Protein AF-A0A7Y5R9Q4-F1 (afdb_monomer_lite)

Radius of gyration: 16.87 Å; chains: 1; bounding box: 36×42×53 Å

Foldseek 3Di:
DKDFPDWDWDQDPPDFIKIKTKIADDPVQAQFKKKKWKWKWFDAPPDDTGDIDTQDID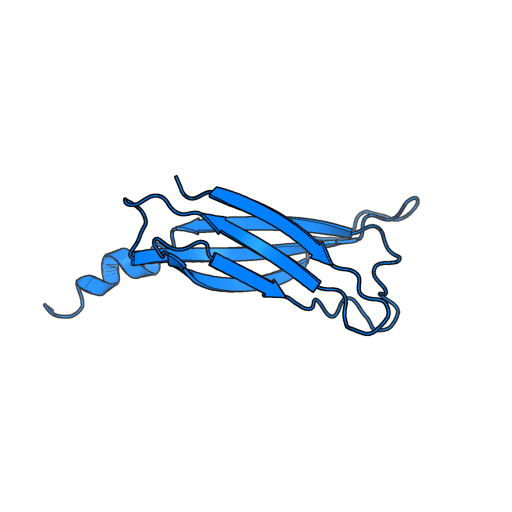IDGDDNDIDMDMDRRCPDPVPSVPTDMDMDIDIGGPPVPVCVVVVPPD

Secondary structure (DSSP, 8-state):
--EEEEEEEE--TTS--EEEEEEE--GGGTT-EEEEEEEEEE--TTSPPPPPEEEEEEEEE--SSPEEEEE-----TT-TTTS-EEEEEEEEE-GGGTSGGGTT--

pLDDT: mean 74.81, std 15.54, range [34.88, 91.19]

Structure (mmCIF, N/CA/C/O backbone):
data_AF-A0A7Y5R9Q4-F1
#
_entry.id   AF-A0A7Y5R9Q4-F1
#
loop_
_atom_site.group_PDB
_atom_site.id
_atom_site.type_symbol
_atom_site.label_atom_id
_atom_site.label_alt_id
_atom_site.label_comp_id
_atom_site.label_asym_id
_atom_site.label_entity_id
_atom_site.label_seq_id
_atom_site.pdbx_PDB_ins_code
_atom_site.Cartn_x
_atom_site.Cartn_y
_atom_site.Cartn_z
_atom_site.occupancy
_atom_site.B_iso_or_equiv
_atom_site.auth_seq_id
_atom_site.auth_comp_id
_atom_site.auth_asym_id
_atom_site.auth_atom_id
_atom_site.pdbx_PDB_model_num
ATOM 1 N N . MET A 1 1 ? -16.056 1.548 5.673 1.00 60.94 1 MET A N 1
ATOM 2 C CA . MET A 1 1 ? -15.179 0.815 4.762 1.00 60.94 1 MET A CA 1
ATOM 3 C C . MET A 1 1 ? -13.892 1.599 4.604 1.00 60.94 1 MET A C 1
ATOM 5 O O . MET A 1 1 ? -13.931 2.742 4.159 1.00 60.94 1 MET A O 1
ATOM 9 N N . ALA A 1 2 ? -12.773 0.984 4.980 1.00 67.69 2 ALA A N 1
ATOM 10 C CA . ALA A 1 2 ? -11.466 1.611 5.016 1.00 67.69 2 ALA A CA 1
ATOM 11 C C . ALA A 1 2 ? -11.124 2.099 3.618 1.00 67.69 2 ALA A C 1
ATOM 13 O O . ALA A 1 2 ? -11.183 1.337 2.648 1.00 67.69 2 ALA A O 1
ATOM 14 N N . ALA A 1 3 ? -10.787 3.378 3.516 1.00 72.62 3 ALA A N 1
ATOM 15 C CA . ALA A 1 3 ? -10.535 4.010 2.239 1.00 72.62 3 ALA A CA 1
ATOM 16 C C . ALA A 1 3 ? -9.119 4.575 2.211 1.00 72.62 3 ALA A C 1
ATOM 1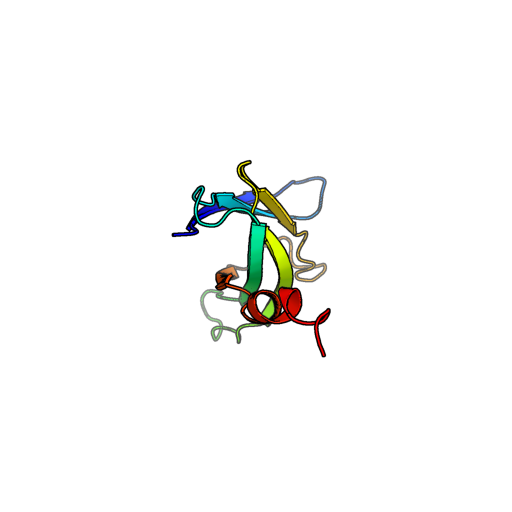8 O O . ALA A 1 3 ? -8.674 5.294 3.115 1.00 72.62 3 ALA A O 1
ATOM 19 N N . ILE A 1 4 ? -8.417 4.288 1.116 1.00 78.00 4 ILE A N 1
ATOM 20 C CA . ILE A 1 4 ? -7.248 5.072 0.735 1.00 78.00 4 ILE A CA 1
ATOM 21 C C . ILE A 1 4 ? -7.79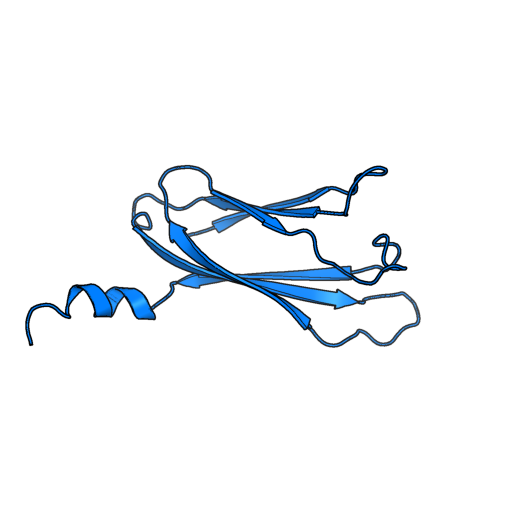3 6.439 0.332 1.00 78.00 4 ILE A C 1
ATOM 23 O O . ILE A 1 4 ? -8.510 6.569 -0.657 1.00 78.00 4 ILE A O 1
ATOM 27 N N . SER A 1 5 ? -7.506 7.443 1.153 1.00 76.06 5 SER A N 1
ATOM 28 C CA . SER A 1 5 ? -8.075 8.783 0.996 1.00 76.06 5 SER A CA 1
ATOM 29 C C . SER A 1 5 ? -7.219 9.660 0.092 1.00 76.06 5 SER A C 1
ATOM 31 O O . SER A 1 5 ? -7.739 10.578 -0.538 1.00 76.06 5 SER A O 1
ATOM 33 N N . ASN A 1 6 ? -5.912 9.387 0.012 1.00 80.25 6 ASN A N 1
ATOM 34 C CA . ASN A 1 6 ? -5.008 10.140 -0.843 1.00 80.25 6 ASN A CA 1
ATOM 35 C C . ASN A 1 6 ? -3.730 9.363 -1.167 1.00 80.25 6 ASN A C 1
ATOM 37 O O . ASN A 1 6 ? -3.206 8.632 -0.326 1.00 80.25 6 ASN A O 1
ATOM 41 N N . ILE A 1 7 ? -3.183 9.588 -2.359 1.00 79.00 7 ILE A N 1
ATOM 42 C CA . ILE A 1 7 ? -1.855 9.115 -2.757 1.00 79.00 7 ILE A CA 1
ATOM 43 C C . ILE A 1 7 ? -1.112 10.321 -3.329 1.00 79.00 7 ILE A C 1
ATOM 45 O O . ILE A 1 7 ? -1.492 10.856 -4.369 1.00 79.00 7 ILE A O 1
ATOM 49 N N . GLN A 1 8 ? -0.069 10.769 -2.635 1.00 78.56 8 GLN A N 1
ATOM 50 C CA . GLN A 1 8 ? 0.728 11.924 -3.030 1.00 78.56 8 GLN A CA 1
ATOM 51 C C . GLN A 1 8 ? 2.133 11.496 -3.430 1.00 78.56 8 GLN A C 1
ATOM 53 O O . GLN A 1 8 ? 2.799 10.738 -2.726 1.00 78.56 8 GLN A O 1
ATOM 58 N N . PHE A 1 9 ? 2.609 12.075 -4.525 1.00 71.44 9 PHE A N 1
ATOM 59 C CA . PHE A 1 9 ? 3.989 11.954 -4.965 1.00 71.44 9 PHE A CA 1
ATOM 60 C C . PHE A 1 9 ? 4.697 13.270 -4.688 1.00 71.44 9 PHE A C 1
ATOM 62 O O . PHE A 1 9 ? 4.303 14.317 -5.205 1.00 71.44 9 PHE A O 1
ATOM 69 N N . LYS A 1 10 ? 5.737 13.226 -3.859 1.00 66.56 10 LYS A N 1
ATOM 70 C CA . LYS A 1 10 ? 6.592 14.382 -3.607 1.00 66.56 10 LYS A CA 1
ATOM 71 C C . LYS A 1 10 ? 7.939 14.129 -4.256 1.00 66.56 10 LYS A C 1
ATOM 73 O O . LYS A 1 10 ? 8.770 13.418 -3.698 1.00 66.56 10 LYS A O 1
ATOM 78 N N . SER A 1 11 ? 8.135 14.732 -5.425 1.00 60.19 11 SER A N 1
ATOM 79 C CA . SER A 1 11 ? 9.470 14.862 -5.996 1.00 60.19 11 SER A CA 1
ATOM 80 C C . SER A 1 11 ? 10.155 16.064 -5.364 1.00 60.19 11 SER A C 1
ATOM 82 O O . SER A 1 11 ? 9.657 17.189 -5.447 1.00 60.19 11 SER A O 1
ATOM 84 N N . ASN A 1 12 ? 11.265 15.827 -4.674 1.00 57.03 12 ASN A N 1
ATOM 85 C CA . ASN A 1 12 ? 12.050 16.881 -4.052 1.00 57.03 12 ASN A CA 1
ATOM 86 C C . ASN A 1 12 ? 13.402 16.960 -4.755 1.00 57.03 12 ASN A C 1
ATOM 88 O O . ASN A 1 12 ? 14.128 15.979 -4.826 1.00 57.03 12 ASN A O 1
ATOM 92 N N . ARG A 1 13 ? 13.779 18.148 -5.237 1.00 53.53 13 ARG A N 1
ATOM 93 C CA . ARG A 1 13 ? 15.058 18.347 -5.941 1.00 53.53 13 ARG A CA 1
ATOM 94 C C . ARG A 1 13 ? 16.285 18.071 -5.057 1.00 53.53 13 ARG A C 1
ATOM 96 O O . ARG A 1 13 ? 17.356 17.830 -5.603 1.00 53.53 13 ARG A O 1
ATOM 103 N N . ASN A 1 14 ? 16.117 18.082 -3.729 1.00 55.88 14 ASN A N 1
ATOM 104 C CA . ASN A 1 14 ? 17.192 17.926 -2.743 1.00 55.88 14 ASN A CA 1
ATOM 105 C C . ASN A 1 14 ? 17.056 16.672 -1.850 1.00 55.88 14 ASN A C 1
ATOM 107 O O . ASN A 1 14 ? 17.843 16.512 -0.920 1.00 55.88 14 ASN A O 1
ATOM 111 N N . SER A 1 15 ? 16.071 15.795 -2.082 1.00 59.00 15 SER A N 1
ATOM 112 C CA . SER A 1 15 ? 15.931 14.523 -1.351 1.00 59.00 15 SER A CA 1
ATOM 113 C C . SER A 1 15 ? 15.451 13.407 -2.275 1.00 59.00 15 SER A C 1
ATOM 115 O O . SER A 1 15 ? 15.123 13.654 -3.429 1.00 59.00 15 SER A O 1
ATOM 117 N N . PHE A 1 16 ? 15.391 12.174 -1.773 1.00 60.91 16 PHE A N 1
ATOM 118 C CA . PHE A 1 16 ? 14.757 11.077 -2.501 1.00 60.91 16 PHE A CA 1
ATOM 119 C C . PHE A 1 16 ? 13.286 11.407 -2.793 1.00 60.91 16 PHE A C 1
ATOM 121 O O . PHE A 1 16 ? 12.611 12.026 -1.961 1.00 60.91 16 PHE A O 1
ATOM 128 N N . ASP A 1 17 ? 12.811 11.006 -3.973 1.00 68.94 17 ASP A N 1
ATOM 129 C CA . ASP A 1 17 ? 11.393 11.040 -4.321 1.00 68.94 17 ASP A CA 1
ATOM 130 C C . ASP A 1 17 ? 10.609 10.167 -3.323 1.00 68.94 17 ASP A C 1
ATOM 132 O O . ASP A 1 17 ? 11.033 9.057 -2.991 1.00 68.94 17 ASP A O 1
ATOM 136 N N . ALA A 1 18 ? 9.477 10.672 -2.827 1.00 74.06 18 ALA A N 1
ATOM 137 C CA . ALA A 1 18 ? 8.679 9.999 -1.805 1.00 74.06 18 ALA A CA 1
ATOM 138 C C . ALA A 1 18 ? 7.242 9.737 -2.276 1.00 74.06 18 ALA A C 1
ATOM 140 O O . ALA A 1 18 ? 6.571 10.621 -2.819 1.00 74.06 18 ALA A O 1
ATOM 141 N N . LEU A 1 19 ? 6.766 8.520 -2.014 1.00 83.38 19 LEU A N 1
ATOM 142 C CA . LEU A 1 19 ? 5.373 8.112 -2.137 1.00 83.38 19 LEU A CA 1
ATOM 143 C C . LEU A 1 19 ? 4.715 8.186 -0.760 1.00 83.38 19 LEU A C 1
ATOM 145 O O . LEU A 1 19 ? 5.086 7.438 0.142 1.00 83.38 19 LEU A O 1
ATOM 149 N N . ARG A 1 20 ? 3.723 9.066 -0.623 1.00 86.88 20 ARG A N 1
ATOM 150 C CA . ARG A 1 20 ? 2.888 9.190 0.570 1.00 86.88 20 ARG A CA 1
ATOM 151 C C . ARG A 1 20 ? 1.516 8.593 0.313 1.00 86.88 20 ARG A C 1
ATOM 153 O O . ARG A 1 20 ? 0.827 9.002 -0.619 1.00 86.88 20 ARG A O 1
ATOM 160 N N . ILE A 1 21 ? 1.096 7.681 1.176 1.00 88.50 21 ILE A N 1
ATOM 161 C CA . ILE A 1 21 ? -0.234 7.073 1.147 1.00 88.50 21 ILE A CA 1
ATOM 162 C C . ILE A 1 21 ? -0.967 7.496 2.409 1.00 88.50 21 ILE A C 1
ATOM 164 O O . ILE A 1 21 ? -0.507 7.230 3.518 1.00 88.50 21 ILE A O 1
ATOM 168 N N . GLU A 1 22 ? -2.101 8.167 2.237 1.00 89.94 22 GLU A N 1
ATOM 169 C CA . GLU A 1 22 ? -2.952 8.612 3.332 1.00 89.94 22 GLU A CA 1
ATOM 170 C C . GLU A 1 22 ? -4.207 7.742 3.407 1.00 89.94 22 GLU A C 1
ATOM 172 O O . GLU A 1 22 ? -4.905 7.513 2.414 1.00 89.94 22 GLU A O 1
ATOM 177 N N . MET A 1 23 ? -4.519 7.272 4.609 1.00 89.44 23 MET A N 1
ATOM 178 C CA . MET A 1 23 ? -5.625 6.356 4.868 1.00 89.44 23 MET A CA 1
ATOM 179 C C . MET A 1 23 ? -6.533 6.933 5.946 1.00 89.44 23 MET A C 1
ATOM 181 O O . MET A 1 23 ? -6.067 7.559 6.905 1.00 89.44 23 MET A O 1
ATOM 185 N N . HIS A 1 24 ? -7.830 6.717 5.760 1.00 88.75 24 HIS A N 1
ATOM 186 C CA . HIS A 1 24 ? -8.858 7.063 6.726 1.00 88.75 24 HIS A CA 1
ATOM 187 C C . HIS A 1 24 ? -9.711 5.826 6.996 1.00 88.75 24 HIS A C 1
ATOM 189 O O . HIS A 1 24 ? -10.155 5.150 6.064 1.00 88.75 24 HIS A O 1
ATOM 195 N N . PHE A 1 25 ? -9.907 5.540 8.277 1.00 87.56 25 PHE A N 1
ATOM 196 C CA . PHE A 1 25 ? -10.652 4.386 8.757 1.00 87.56 25 PHE A CA 1
ATOM 197 C C . PHE A 1 25 ? -11.941 4.868 9.404 1.00 87.56 25 PHE A C 1
ATOM 199 O O . PHE A 1 25 ? -11.957 5.900 10.075 1.00 87.56 25 PHE A O 1
ATOM 206 N N . GLU A 1 26 ? -13.022 4.127 9.200 1.00 88.06 26 GLU A N 1
ATOM 207 C CA . GLU A 1 26 ? -14.245 4.371 9.954 1.00 88.06 26 GLU A CA 1
ATOM 208 C C . GLU A 1 26 ? -14.100 3.876 11.395 1.00 88.06 26 GLU A C 1
ATOM 210 O O . GLU A 1 26 ? -13.271 3.019 11.701 1.00 88.06 26 GLU A O 1
ATOM 215 N N . GLU A 1 27 ? -14.947 4.381 12.292 1.00 86.06 27 GLU A N 1
ATOM 216 C CA . GLU A 1 27 ? -14.927 4.010 13.711 1.00 86.06 27 GLU A CA 1
ATOM 217 C C . GLU A 1 27 ? -15.049 2.491 13.921 1.00 86.06 27 GLU A C 1
ATOM 219 O O . GLU A 1 27 ? -14.304 1.910 14.705 1.00 86.06 27 GLU A O 1
ATOM 224 N N . ALA A 1 28 ? -15.895 1.821 13.128 1.00 86.19 28 ALA A N 1
ATOM 225 C CA . ALA A 1 28 ? -16.072 0.365 13.150 1.00 86.19 28 ALA A CA 1
ATOM 226 C C . ALA A 1 28 ? -14.833 -0.433 12.687 1.00 86.19 28 ALA A C 1
ATOM 228 O O . ALA A 1 28 ? -14.846 -1.668 12.682 1.00 86.19 28 ALA A O 1
ATOM 229 N N . GLU A 1 29 ? -13.786 0.244 12.224 1.00 84.12 29 GLU A N 1
ATOM 230 C CA . GLU A 1 29 ? -12.555 -0.347 11.704 1.00 84.12 29 GLU A CA 1
ATOM 231 C C . GLU A 1 29 ? -11.340 -0.047 12.572 1.00 84.12 29 GLU A C 1
ATOM 233 O O . G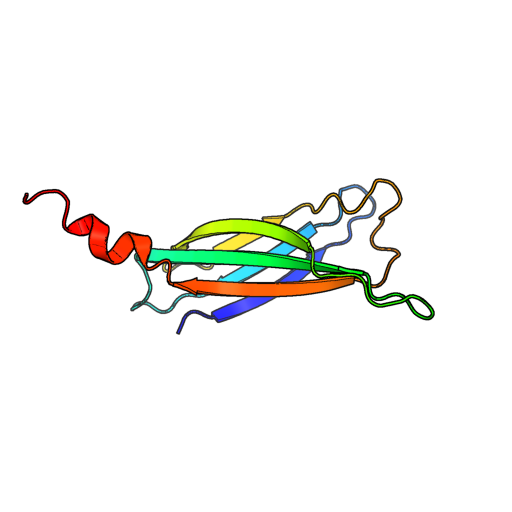LU A 1 29 ? -10.303 -0.677 12.383 1.00 84.12 29 GLU A O 1
ATOM 238 N N . VAL A 1 30 ? -11.467 0.861 13.541 1.00 85.25 30 VAL A N 1
ATOM 239 C CA . VAL A 1 30 ? -10.420 1.168 14.517 1.00 85.25 30 VAL A CA 1
ATOM 240 C C . VAL A 1 30 ? -10.023 -0.111 15.264 1.00 85.25 30 VAL A C 1
ATOM 242 O O . VAL A 1 30 ? -10.854 -0.984 15.498 1.00 85.25 30 VAL A O 1
ATOM 245 N N . GLN A 1 31 ? -8.734 -0.249 15.590 1.00 84.31 31 GLN A N 1
ATOM 246 C CA . GLN A 1 31 ? -8.111 -1.452 16.173 1.00 84.31 31 GLN A CA 1
ATOM 247 C C . GLN A 1 31 ? -8.058 -2.689 15.265 1.00 84.31 31 GLN A C 1
ATOM 249 O O . GLN A 1 31 ? -7.306 -3.615 15.571 1.00 84.31 31 GLN A O 1
ATOM 254 N N . LYS A 1 32 ? -8.746 -2.712 14.115 1.00 86.56 32 LYS A N 1
ATOM 255 C CA . LYS A 1 32 ? -8.525 -3.775 13.128 1.00 86.56 32 LYS A CA 1
ATOM 256 C C . LYS A 1 32 ? -7.141 -3.634 12.511 1.00 86.56 32 LYS A C 1
ATOM 258 O O . LYS A 1 32 ? -6.614 -2.533 12.331 1.00 86.56 32 LYS A O 1
ATOM 263 N N . ARG A 1 33 ? -6.559 -4.772 12.150 1.00 87.94 33 ARG A N 1
ATOM 264 C CA . ARG A 1 33 ? -5.310 -4.818 11.399 1.00 87.94 33 ARG A CA 1
ATOM 265 C C . ARG A 1 33 ? -5.600 -4.856 9.909 1.00 87.94 33 ARG A C 1
ATOM 267 O O . ARG A 1 33 ? -6.530 -5.521 9.454 1.00 87.94 33 ARG A O 1
ATOM 274 N N . PHE A 1 34 ? -4.786 -4.136 9.156 1.00 88.44 34 PHE A N 1
ATOM 275 C CA . PHE A 1 34 ? -4.826 -4.100 7.707 1.00 88.44 34 PHE A CA 1
ATOM 276 C C . PHE A 1 34 ? -3.435 -4.357 7.149 1.00 88.44 34 PHE A C 1
ATOM 278 O O . PHE A 1 34 ? -2.433 -3.921 7.711 1.00 88.44 34 PHE A O 1
ATOM 285 N N . LEU A 1 35 ? -3.382 -5.033 6.012 1.00 89.94 35 LEU A N 1
ATOM 286 C CA . LEU A 1 35 ? -2.189 -5.181 5.205 1.00 89.94 35 LEU A CA 1
ATOM 287 C C . LEU A 1 35 ? -2.246 -4.161 4.067 1.00 89.94 35 LEU A C 1
ATOM 289 O O . LEU A 1 35 ? -3.121 -4.214 3.200 1.00 89.94 35 LEU A O 1
ATOM 293 N N . LEU A 1 36 ? -1.301 -3.227 4.081 1.00 90.50 36 LEU A N 1
ATOM 294 C CA . LEU A 1 36 ? -1.061 -2.288 2.997 1.00 90.50 36 LEU A CA 1
ATOM 295 C C . LEU A 1 36 ? 0.019 -2.871 2.084 1.00 90.50 36 LEU A C 1
ATOM 297 O O . LEU A 1 36 ? 1.180 -2.974 2.482 1.00 90.50 36 LEU A O 1
ATOM 301 N N . LYS A 1 37 ? -0.358 -3.229 0.855 1.00 91.19 37 LYS A N 1
ATOM 302 C CA . LYS A 1 37 ? 0.568 -3.664 -0.196 1.00 91.19 37 LYS A CA 1
ATOM 303 C C . LYS A 1 37 ? 0.684 -2.590 -1.258 1.00 91.19 37 LYS A C 1
ATOM 305 O O . LYS A 1 37 ? -0.316 -2.197 -1.855 1.00 91.19 37 LYS A O 1
ATOM 310 N N . THR A 1 38 ? 1.909 -2.166 -1.534 1.00 89.75 38 THR A N 1
ATOM 311 C CA . THR A 1 38 ? 2.195 -1.230 -2.619 1.00 89.75 38 THR A CA 1
ATOM 312 C C . THR A 1 38 ? 3.134 -1.880 -3.613 1.00 89.75 38 THR A C 1
ATOM 314 O O . THR A 1 38 ? 4.175 -2.413 -3.237 1.00 89.75 38 THR A O 1
ATOM 317 N N . GLY A 1 39 ? 2.776 -1.820 -4.890 1.00 89.44 39 GLY A N 1
ATOM 318 C CA . GLY A 1 39 ? 3.605 -2.255 -6.004 1.00 89.44 39 GLY A CA 1
ATOM 319 C C . GLY A 1 39 ? 3.771 -1.158 -7.046 1.00 89.44 39 GLY A C 1
ATOM 320 O O . GLY A 1 39 ? 3.016 -0.184 -7.076 1.00 89.44 39 GLY A O 1
ATOM 321 N N . PHE A 1 40 ? 4.755 -1.326 -7.919 1.00 86.62 40 PHE A N 1
ATOM 322 C CA . PHE A 1 40 ? 5.009 -0.430 -9.037 1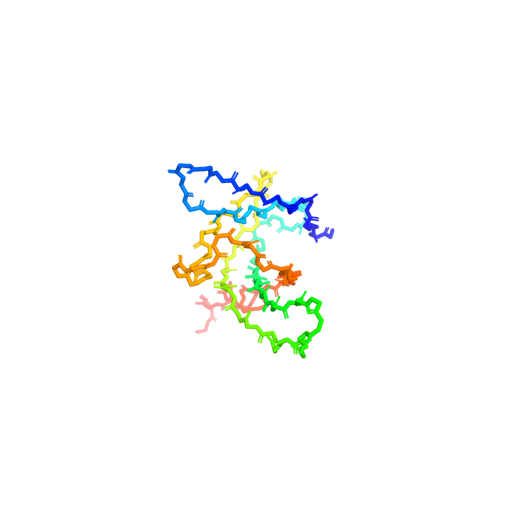.00 86.62 40 PHE A CA 1
ATOM 323 C C . PHE A 1 40 ? 5.336 -1.209 -10.312 1.00 86.62 40 PHE A C 1
ATOM 325 O O . PHE A 1 40 ? 5.748 -2.368 -10.270 1.00 86.62 40 PHE A O 1
ATOM 332 N N . ARG A 1 41 ? 5.173 -0.561 -11.463 1.00 86.75 41 ARG A N 1
ATOM 333 C CA . ARG A 1 41 ? 5.706 -1.031 -12.745 1.00 86.75 41 ARG A CA 1
ATOM 334 C C . ARG A 1 41 ? 6.110 0.143 -13.624 1.00 86.75 41 ARG A C 1
ATOM 336 O O . ARG A 1 41 ? 5.525 1.222 -13.537 1.00 86.75 41 ARG A O 1
ATOM 343 N N . ILE A 1 42 ? 7.079 -0.085 -14.501 1.00 83.44 42 ILE A N 1
ATOM 344 C CA . ILE A 1 42 ? 7.544 0.917 -15.465 1.00 83.44 42 ILE A CA 1
ATOM 345 C C . ILE A 1 42 ? 6.641 0.870 -16.705 1.00 83.44 42 ILE A C 1
ATOM 347 O O . ILE A 1 42 ? 6.433 -0.195 -17.291 1.00 83.44 42 ILE A O 1
ATOM 351 N N . VAL A 1 43 ? 6.119 2.027 -17.110 1.00 82.56 43 VAL A N 1
ATOM 352 C CA . VAL A 1 43 ? 5.229 2.222 -18.264 1.00 82.56 43 VAL A CA 1
ATOM 353 C C . VAL A 1 43 ? 5.758 3.333 -19.171 1.00 82.56 43 VAL A C 1
ATOM 355 O O . VAL A 1 43 ? 5.208 4.418 -19.225 1.00 82.56 43 VAL A O 1
ATOM 358 N N . GLY A 1 44 ? 6.859 3.089 -19.881 1.00 77.00 44 GLY A N 1
ATOM 359 C CA . GLY A 1 44 ? 7.431 4.081 -20.801 1.00 77.00 44 GLY A CA 1
ATOM 360 C C . GLY A 1 44 ? 6.849 4.001 -22.222 1.00 77.00 44 GLY A C 1
ATOM 361 O O . GLY A 1 44 ? 6.601 2.894 -22.705 1.00 77.00 44 GLY A O 1
ATOM 362 N N . PRO A 1 45 ? 6.698 5.131 -22.942 1.00 68.44 45 PRO A N 1
ATOM 363 C CA . PRO A 1 45 ? 6.328 5.109 -24.356 1.00 68.44 45 PRO A CA 1
ATOM 364 C C . PRO A 1 45 ? 7.372 4.336 -25.175 1.00 68.44 45 PRO A C 1
ATOM 366 O O . PRO A 1 45 ? 8.576 4.538 -25.018 1.00 68.44 45 PRO A O 1
ATOM 369 N N . GLY A 1 46 ? 6.910 3.422 -26.033 1.00 71.19 46 GLY A N 1
ATOM 370 C CA . GLY A 1 46 ? 7.778 2.600 -26.887 1.00 71.19 46 GLY A CA 1
ATOM 371 C C . GLY A 1 46 ? 8.510 1.454 -26.175 1.00 71.19 46 GLY A C 1
ATOM 372 O O . GLY A 1 46 ? 9.335 0.794 -26.800 1.00 71.19 46 GLY A O 1
ATOM 373 N N . LYS A 1 47 ? 8.220 1.189 -24.893 1.00 68.81 47 LYS A N 1
ATOM 374 C CA . LYS A 1 47 ? 8.737 0.026 -24.154 1.00 68.81 47 LYS A CA 1
ATOM 375 C C . LYS A 1 47 ? 7.604 -0.941 -23.815 1.00 68.81 47 LYS A C 1
ATOM 377 O O . LYS A 1 47 ? 6.469 -0.525 -23.593 1.00 68.81 47 LYS A O 1
ATOM 382 N N . GLN A 1 48 ? 7.915 -2.236 -23.745 1.00 76.81 48 GLN A N 1
ATOM 383 C CA . GLN A 1 48 ? 6.987 -3.220 -23.189 1.00 76.81 48 GLN A CA 1
ATOM 384 C C . GLN A 1 48 ? 6.701 -2.858 -21.724 1.00 76.81 48 GLN A C 1
ATOM 386 O O . GLN A 1 48 ? 7.626 -2.541 -20.974 1.00 76.81 48 GLN A O 1
ATOM 391 N N . ILE A 1 49 ? 5.424 -2.879 -21.332 1.00 81.94 49 ILE A N 1
ATOM 392 C CA . ILE A 1 49 ? 5.012 -2.631 -19.946 1.00 81.94 49 ILE A CA 1
ATOM 393 C C . ILE A 1 49 ? 5.711 -3.655 -19.050 1.00 81.94 49 ILE A C 1
ATOM 395 O O . ILE A 1 49 ? 5.571 -4.861 -19.261 1.00 81.94 49 ILE A O 1
ATOM 399 N N . GLY A 1 50 ? 6.467 -3.165 -18.067 1.00 81.00 50 GLY A N 1
ATOM 400 C CA . GLY A 1 50 ? 7.183 -4.024 -17.131 1.00 81.00 50 GLY A CA 1
ATOM 401 C C . GLY A 1 50 ? 6.228 -4.812 -16.223 1.00 81.00 50 GLY A C 1
ATOM 402 O O . GLY A 1 50 ? 5.082 -4.393 -16.014 1.00 81.00 50 GLY A O 1
ATOM 403 N N . PRO A 1 51 ? 6.681 -5.942 -15.651 1.00 87.31 51 PRO A N 1
ATOM 404 C CA . PRO A 1 51 ? 5.900 -6.666 -14.656 1.00 87.31 51 PRO A CA 1
ATOM 405 C C . PRO A 1 51 ? 5.686 -5.811 -13.400 1.00 87.31 51 PRO A C 1
ATOM 407 O O . PRO A 1 51 ? 6.470 -4.904 -13.102 1.00 87.31 51 PRO A O 1
ATOM 410 N N . TRP A 1 52 ? 4.627 -6.122 -12.651 1.00 87.50 52 TRP A N 1
ATOM 411 C CA . TRP A 1 52 ? 4.427 -5.563 -11.316 1.00 87.50 52 TRP A CA 1
ATOM 412 C C . TRP A 1 52 ? 5.528 -6.047 -10.373 1.00 87.50 52 TRP A C 1
ATOM 414 O O . TRP A 1 52 ? 5.805 -7.241 -10.293 1.00 87.50 52 TRP A O 1
ATOM 424 N N . GLN A 1 53 ? 6.130 -5.106 -9.656 1.00 85.75 53 GLN A N 1
ATOM 425 C CA . GLN A 1 53 ? 7.134 -5.344 -8.628 1.00 85.75 53 GLN A CA 1
ATOM 426 C C . GLN A 1 53 ? 6.607 -4.830 -7.293 1.00 85.75 53 GLN A C 1
ATOM 428 O O . GLN A 1 53 ? 6.025 -3.745 -7.229 1.00 85.75 53 GLN A O 1
ATOM 433 N N . THR A 1 54 ? 6.800 -5.602 -6.226 1.00 86.44 54 THR A N 1
ATOM 434 C CA . THR A 1 54 ? 6.458 -5.159 -4.872 1.00 86.44 54 THR A CA 1
ATOM 435 C C . THR A 1 54 ? 7.385 -4.025 -4.467 1.00 86.44 54 THR A C 1
ATOM 437 O O . THR A 1 54 ? 8.603 -4.136 -4.588 1.00 86.44 54 THR A O 1
ATOM 440 N N . LEU A 1 55 ? 6.799 -2.933 -3.984 1.00 84.62 55 LEU A N 1
ATOM 441 C CA . LEU A 1 55 ? 7.537 -1.819 -3.413 1.00 84.62 55 LEU A CA 1
ATOM 442 C C . LEU A 1 55 ? 7.727 -2.010 -1.911 1.00 84.62 55 LEU A C 1
ATOM 444 O O . LEU A 1 55 ? 8.849 -1.975 -1.419 1.00 84.62 55 LEU A O 1
ATOM 448 N N . PHE A 1 56 ? 6.626 -2.214 -1.193 1.00 86.31 56 PHE A N 1
ATOM 449 C CA . PHE A 1 56 ? 6.631 -2.542 0.226 1.00 86.31 56 PHE A CA 1
ATOM 450 C C . PHE A 1 56 ? 5.307 -3.193 0.625 1.00 86.31 56 PHE A C 1
ATOM 452 O O . PHE A 1 56 ? 4.275 -3.014 -0.030 1.00 86.31 56 PHE A O 1
ATOM 459 N N . GLU A 1 57 ? 5.347 -3.905 1.745 1.00 89.81 57 GLU A N 1
ATOM 460 C CA . GLU A 1 57 ? 4.178 -4.441 2.429 1.00 89.81 57 GLU A CA 1
ATOM 461 C C . GLU A 1 57 ? 4.302 -4.110 3.915 1.00 89.81 57 GLU A C 1
ATOM 463 O O . GLU A 1 57 ? 5.365 -4.296 4.508 1.00 89.81 57 GLU A O 1
ATOM 468 N N . VAL A 1 58 ? 3.238 -3.580 4.513 1.00 88.75 58 VAL A N 1
ATOM 469 C CA . VAL A 1 58 ? 3.239 -3.192 5.925 1.00 88.75 58 VAL A CA 1
ATOM 470 C C . VAL A 1 58 ? 1.899 -3.518 6.563 1.00 88.75 58 VAL A C 1
ATOM 472 O O . VAL A 1 58 ? 0.841 -3.266 5.986 1.00 88.75 58 VAL A O 1
ATOM 475 N N . ILE A 1 59 ? 1.955 -4.086 7.765 1.00 89.50 59 ILE A N 1
ATOM 476 C CA . ILE A 1 59 ? 0.777 -4.281 8.604 1.00 89.50 59 ILE A CA 1
ATOM 477 C C . ILE A 1 59 ? 0.568 -3.002 9.405 1.00 89.50 59 ILE A C 1
ATOM 479 O O . ILE A 1 59 ? 1.482 -2.520 10.074 1.00 89.50 59 ILE A O 1
ATOM 483 N N . ILE A 1 60 ? -0.639 -2.457 9.333 1.00 88.44 60 ILE A N 1
ATOM 484 C CA . ILE A 1 60 ? -1.051 -1.264 10.062 1.00 88.44 60 ILE A CA 1
ATOM 485 C C . ILE A 1 60 ? -2.223 -1.607 10.973 1.00 88.44 60 ILE A C 1
ATOM 487 O O . ILE A 1 60 ? -3.157 -2.301 10.574 1.00 88.44 60 ILE A O 1
ATOM 491 N N . THR A 1 61 ? -2.182 -1.100 12.199 1.00 89.75 61 THR A N 1
ATOM 492 C CA . THR A 1 61 ? -3.341 -1.112 13.092 1.00 89.75 61 THR A CA 1
ATOM 493 C C . THR A 1 61 ? -4.115 0.176 12.867 1.00 89.75 61 THR A C 1
ATOM 495 O O . THR A 1 61 ? -3.556 1.263 13.020 1.00 89.75 61 THR A O 1
ATOM 498 N N . ALA A 1 62 ? -5.380 0.055 12.474 1.00 87.38 62 ALA A N 1
ATOM 499 C CA . ALA A 1 62 ? -6.233 1.194 12.181 1.00 87.38 62 ALA A CA 1
ATOM 500 C C . ALA A 1 62 ? -6.438 2.073 13.419 1.00 87.38 62 ALA A C 1
ATOM 502 O O . ALA A 1 62 ? -6.678 1.592 14.530 1.00 87.38 62 ALA A O 1
ATOM 503 N N . SER A 1 63 ? -6.375 3.381 13.192 1.00 87.31 63 SER A N 1
ATOM 504 C CA . SER A 1 63 ? -6.568 4.421 14.196 1.00 87.31 63 SER A CA 1
ATOM 505 C C . SER A 1 63 ? -7.719 5.332 13.786 1.00 87.31 63 SER A C 1
ATOM 507 O O . SER A 1 63 ? -8.005 5.483 12.599 1.00 87.31 63 SER A O 1
ATOM 509 N N . SER A 1 64 ? -8.349 5.974 14.772 1.00 84.94 64 SER A N 1
ATOM 510 C CA . SER A 1 64 ? -9.327 7.044 14.543 1.00 84.94 64 SER A CA 1
ATOM 511 C C . SER A 1 64 ? -8.690 8.302 13.943 1.00 84.94 64 SER A C 1
ATOM 513 O O . SER A 1 64 ? -9.383 9.164 13.410 1.00 84.94 64 SER A O 1
ATOM 515 N N . GLN A 1 65 ? -7.363 8.425 14.024 1.00 87.38 65 GLN A N 1
ATOM 516 C CA . GLN A 1 65 ? -6.619 9.500 13.384 1.00 87.38 65 GLN A CA 1
ATOM 517 C C . GLN A 1 65 ? -6.229 9.125 11.955 1.00 87.38 65 GLN A C 1
ATOM 519 O O . GLN A 1 65 ? -5.931 7.970 11.649 1.00 87.38 65 GLN A O 1
ATOM 524 N N . LYS A 1 66 ? -6.149 10.139 11.087 1.00 86.00 66 LYS A N 1
ATOM 525 C CA . LYS A 1 66 ? -5.608 9.996 9.733 1.00 86.00 66 LYS A CA 1
ATOM 526 C C . LYS A 1 66 ? -4.204 9.394 9.791 1.00 86.00 66 LYS A C 1
ATOM 528 O O . LYS A 1 66 ? -3.313 9.948 10.433 1.00 86.00 66 LYS A O 1
ATOM 533 N N . MET A 1 67 ? -3.995 8.300 9.065 1.00 87.44 67 MET A N 1
ATOM 534 C CA . MET A 1 67 ? -2.696 7.635 8.982 1.00 87.44 67 MET A CA 1
ATOM 535 C C . MET A 1 67 ? -1.992 8.021 7.685 1.00 87.44 67 MET A C 1
ATOM 537 O O . MET A 1 67 ? -2.628 8.169 6.642 1.00 87.44 67 MET A O 1
ATOM 541 N N . SER A 1 68 ? -0.674 8.200 7.747 1.00 87.50 68 SER A N 1
ATOM 542 C CA . SER A 1 68 ? 0.169 8.462 6.579 1.00 87.50 68 SER A CA 1
ATOM 543 C C . SER A 1 68 ? 1.348 7.505 6.584 1.00 87.50 68 SER A C 1
ATOM 545 O O . SER A 1 68 ? 2.011 7.352 7.607 1.00 87.50 68 SER A O 1
ATOM 547 N N . TYR A 1 69 ? 1.603 6.874 5.444 1.00 85.44 69 TYR A N 1
ATOM 548 C CA . TYR A 1 69 ? 2.786 6.056 5.228 1.00 85.44 69 TYR A CA 1
ATOM 549 C C . TYR A 1 69 ? 3.638 6.683 4.133 1.00 85.44 69 TYR A C 1
ATOM 551 O O . TYR A 1 69 ? 3.156 6.891 3.018 1.00 85.44 69 TYR A O 1
ATOM 559 N N . ASP A 1 70 ? 4.889 6.979 4.469 1.00 83.00 70 ASP A N 1
ATOM 560 C CA . ASP A 1 70 ? 5.872 7.534 3.550 1.00 83.00 70 ASP A CA 1
ATOM 561 C C . ASP A 1 70 ? 6.870 6.441 3.164 1.00 83.00 70 ASP A C 1
ATOM 563 O O . ASP A 1 70 ? 7.518 5.838 4.018 1.00 83.00 70 ASP A O 1
ATOM 567 N N . SER A 1 71 ? 7.010 6.202 1.864 1.00 78.69 71 SER A N 1
ATOM 568 C CA . SER A 1 71 ? 8.045 5.343 1.299 1.00 78.69 71 SER A CA 1
ATOM 569 C C . SER A 1 71 ? 8.960 6.171 0.409 1.00 78.69 71 SER A C 1
ATOM 571 O O . SER A 1 71 ? 8.483 6.984 -0.382 1.00 78.69 71 SER A O 1
ATOM 573 N N . ALA A 1 72 ? 10.268 5.950 0.521 1.00 74.56 72 ALA A N 1
ATOM 574 C CA . ALA A 1 72 ? 11.274 6.479 -0.395 1.00 74.56 72 ALA A CA 1
ATOM 575 C C . ALA A 1 72 ? 11.709 5.344 -1.336 1.00 74.56 72 ALA A C 1
ATOM 577 O O . ALA A 1 72 ? 12.696 4.656 -1.060 1.00 74.56 72 ALA A O 1
ATOM 578 N N . PRO A 1 73 ? 10.936 5.056 -2.395 1.00 66.88 73 PRO A N 1
ATOM 579 C CA . PRO A 1 73 ? 11.226 3.937 -3.271 1.00 66.88 73 PRO A CA 1
ATOM 580 C C . PRO A 1 73 ? 12.570 4.151 -3.980 1.00 66.88 73 PRO A C 1
ATOM 582 O O . PRO A 1 73 ? 12.728 5.080 -4.771 1.00 66.88 73 PRO A O 1
ATOM 585 N N . SER A 1 74 ? 13.545 3.276 -3.709 1.00 64.25 74 SER A N 1
ATOM 586 C CA . SER A 1 74 ? 14.835 3.255 -4.414 1.00 64.25 74 SER A CA 1
ATOM 587 C C . SER A 1 74 ? 14.650 2.662 -5.811 1.00 64.25 74 SER A C 1
ATOM 589 O O . SER A 1 74 ? 15.010 1.524 -6.109 1.00 64.25 74 SER A O 1
ATOM 591 N N . LEU A 1 75 ? 14.003 3.430 -6.680 1.00 62.56 75 LEU A N 1
ATOM 592 C CA . LEU A 1 75 ? 13.754 3.072 -8.067 1.00 62.56 75 LEU A CA 1
ATOM 593 C C . LEU A 1 75 ? 15.012 3.393 -8.869 1.00 62.56 75 LEU A C 1
ATOM 595 O O . LEU A 1 75 ? 14.989 4.330 -9.633 1.00 62.56 75 LEU A O 1
ATOM 599 N N . SER A 1 76 ? 16.108 2.664 -8.663 1.00 50.88 76 SER A N 1
ATOM 600 C CA . SER A 1 76 ? 17.434 2.851 -9.290 1.00 50.88 76 SER A CA 1
ATOM 601 C C . SER A 1 76 ? 18.116 4.236 -9.113 1.00 50.88 76 SER A C 1
ATOM 603 O O . SER A 1 76 ? 17.460 5.272 -9.025 1.00 50.88 76 SER A O 1
ATOM 605 N N . PRO A 1 77 ? 19.464 4.297 -9.095 1.00 50.94 77 PRO A N 1
ATOM 606 C CA . PRO A 1 77 ? 20.207 5.564 -9.000 1.00 50.94 77 PRO A CA 1
ATOM 607 C C . PRO A 1 77 ? 19.939 6.533 -10.166 1.00 50.94 77 PRO A C 1
ATOM 609 O O . PRO A 1 77 ? 19.975 7.749 -9.983 1.00 50.94 77 PRO A O 1
ATOM 612 N N . ASP A 1 78 ? 19.618 5.988 -11.345 1.00 51.88 78 ASP A N 1
ATOM 613 C CA . ASP A 1 78 ? 19.271 6.742 -12.561 1.00 51.88 78 ASP A CA 1
ATOM 614 C C . ASP A 1 78 ? 17.765 7.028 -12.673 1.00 51.88 78 ASP A C 1
ATOM 616 O O . ASP A 1 78 ? 17.322 7.744 -13.569 1.00 51.88 78 ASP A O 1
ATOM 620 N N . SER A 1 79 ? 16.990 6.463 -11.743 1.00 50.66 79 SER A N 1
ATOM 621 C CA . SER A 1 79 ? 15.567 6.640 -11.502 1.00 50.66 79 SER A CA 1
ATOM 622 C C . SER A 1 79 ? 15.067 8.037 -11.776 1.00 50.66 79 SER A C 1
ATOM 624 O O . SER A 1 79 ? 14.332 8.265 -12.737 1.00 50.66 79 SER A O 1
ATOM 626 N N . LYS A 1 80 ? 15.423 8.964 -10.874 1.00 51.97 80 LYS A N 1
ATOM 627 C CA . LYS A 1 80 ? 14.888 10.341 -10.779 1.00 51.97 80 LYS A CA 1
ATOM 628 C C . LYS A 1 80 ? 13.388 10.460 -11.117 1.00 51.97 80 LYS A C 1
ATOM 630 O O . LYS A 1 80 ? 12.963 11.499 -11.619 1.00 51.97 80 LYS A O 1
ATOM 635 N N . PHE A 1 81 ? 12.633 9.362 -10.993 1.00 57.25 81 PHE A N 1
ATOM 636 C CA . PHE A 1 81 ? 11.317 9.164 -11.598 1.00 57.25 81 PHE A CA 1
ATOM 637 C C . PHE A 1 81 ? 11.155 9.751 -13.021 1.00 57.25 81 PHE A C 1
ATOM 639 O O . PHE A 1 81 ? 10.061 10.125 -13.433 1.00 57.25 81 PHE A O 1
ATOM 646 N N . GLN A 1 82 ? 12.230 9.811 -13.818 1.00 56.31 82 GLN A N 1
ATOM 647 C CA . GLN A 1 82 ? 12.184 10.262 -15.216 1.00 56.31 82 GLN A CA 1
ATOM 648 C C . GLN A 1 82 ? 11.455 9.256 -16.113 1.00 56.31 82 GLN A C 1
ATOM 650 O O . GLN A 1 82 ? 11.128 9.541 -17.265 1.00 56.31 82 GLN A O 1
ATOM 655 N N . GLN A 1 83 ? 11.202 8.063 -15.583 1.00 66.06 83 GLN A N 1
ATOM 656 C CA . GLN A 1 83 ? 10.398 7.033 -16.207 1.00 66.06 83 GLN A CA 1
ATOM 657 C C . GLN A 1 83 ? 8.940 7.204 -15.776 1.00 66.06 83 GLN A C 1
ATOM 659 O O . GLN A 1 83 ? 8.644 7.427 -14.605 1.00 66.06 83 GLN A O 1
ATOM 664 N N . GLN A 1 84 ? 8.013 7.060 -16.720 1.00 77.44 84 GLN A N 1
ATOM 665 C CA . GLN A 1 84 ? 6.599 6.930 -16.389 1.00 77.44 84 GLN A CA 1
ATOM 666 C C . GLN A 1 84 ? 6.411 5.629 -15.591 1.00 77.44 84 GLN A C 1
ATOM 668 O O . GLN A 1 84 ? 6.731 4.542 -16.075 1.00 77.44 84 GLN A O 1
ATOM 673 N N . ILE A 1 85 ? 5.937 5.744 -14.351 1.00 80.19 85 ILE A N 1
ATOM 674 C CA . ILE A 1 85 ? 5.722 4.628 -13.423 1.00 80.19 85 ILE A CA 1
ATOM 675 C C . ILE A 1 85 ? 4.244 4.602 -13.041 1.00 80.19 85 ILE A C 1
ATOM 677 O O . ILE A 1 85 ? 3.627 5.641 -12.814 1.00 80.19 85 ILE A O 1
ATOM 681 N N . GLN A 1 86 ? 3.679 3.402 -12.963 1.00 84.38 86 GLN A N 1
ATOM 682 C CA . GLN A 1 86 ? 2.365 3.166 -12.379 1.00 84.38 86 GLN A CA 1
ATOM 683 C C . GLN A 1 86 ? 2.525 2.515 -11.016 1.00 84.38 86 GLN A C 1
ATOM 685 O O . GLN A 1 86 ? 3.316 1.586 -10.865 1.00 84.38 86 GLN A O 1
ATOM 690 N N . PHE A 1 87 ? 1.728 2.975 -10.059 1.00 85.19 87 PHE A N 1
ATOM 691 C CA . PHE A 1 87 ? 1.630 2.396 -8.728 1.00 85.19 87 PHE A CA 1
ATOM 692 C C . PHE A 1 87 ? 0.311 1.650 -8.579 1.00 85.19 87 PHE A C 1
ATOM 694 O O . PHE A 1 87 ? -0.709 2.061 -9.129 1.00 85.19 87 PHE A O 1
ATOM 701 N N . ASN A 1 88 ? 0.345 0.561 -7.821 1.00 88.31 88 ASN A N 1
ATOM 702 C CA . ASN A 1 88 ? -0.837 -0.148 -7.364 1.00 88.31 88 ASN A CA 1
ATOM 703 C C . ASN A 1 88 ? -0.785 -0.215 -5.842 1.00 88.31 88 ASN A C 1
ATOM 705 O O . ASN A 1 88 ? 0.200 -0.700 -5.287 1.00 88.31 88 ASN A O 1
ATOM 709 N N . VAL A 1 89 ? -1.824 0.290 -5.185 1.00 88.94 89 VAL A N 1
ATOM 710 C CA . VAL A 1 89 ? -1.935 0.314 -3.728 1.00 88.94 89 VAL A CA 1
ATOM 711 C C . VAL A 1 89 ? -3.175 -0.470 -3.349 1.00 88.94 89 VAL A C 1
ATOM 713 O O . VAL A 1 89 ? -4.277 -0.148 -3.788 1.00 88.94 89 VAL A O 1
ATOM 716 N N . ILE A 1 90 ? -2.986 -1.496 -2.531 1.00 87.88 90 ILE A N 1
ATOM 717 C CA . ILE A 1 90 ? -4.051 -2.371 -2.066 1.00 87.88 90 ILE A CA 1
ATOM 718 C C . ILE A 1 90 ? -4.050 -2.330 -0.545 1.00 87.88 90 ILE A C 1
ATOM 720 O O . ILE A 1 90 ? -3.033 -2.604 0.092 1.00 87.88 90 ILE A O 1
ATOM 724 N N . LEU A 1 91 ? -5.206 -2.006 0.024 1.00 87.69 91 LEU A N 1
ATOM 7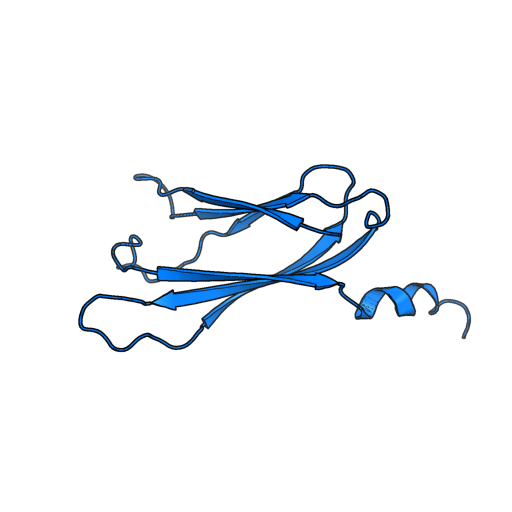25 C CA . LEU A 1 91 ? -5.468 -2.096 1.450 1.00 87.69 91 LEU A CA 1
ATOM 726 C C . LEU A 1 91 ? -6.447 -3.247 1.674 1.00 87.69 91 LEU A C 1
ATOM 728 O O . LEU A 1 91 ? -7.549 -3.235 1.130 1.00 87.69 91 LEU A O 1
ATOM 732 N N . MET A 1 92 ? -6.038 -4.248 2.445 1.00 87.31 92 MET A N 1
ATOM 733 C CA . MET A 1 92 ? -6.865 -5.413 2.763 1.00 87.31 92 MET A CA 1
ATOM 734 C C . MET A 1 92 ? -6.902 -5.634 4.270 1.00 87.31 92 MET A C 1
ATOM 736 O O . MET A 1 92 ? -5.933 -5.328 4.960 1.00 87.31 92 MET A O 1
ATOM 740 N N . VAL A 1 93 ? -8.014 -6.149 4.791 1.00 85.25 93 VAL A N 1
ATOM 741 C CA . VAL A 1 93 ? -8.103 -6.538 6.205 1.00 85.25 93 VAL A CA 1
ATOM 742 C C . VAL A 1 93 ? -7.114 -7.680 6.450 1.00 85.25 93 VAL A C 1
ATOM 744 O O . VAL A 1 93 ? -7.111 -8.666 5.715 1.00 85.25 93 VAL A O 1
ATOM 747 N N . ASP A 1 94 ? -6.267 -7.538 7.466 1.00 80.38 94 ASP A N 1
ATOM 748 C CA . ASP A 1 94 ? -5.338 -8.581 7.898 1.00 80.38 94 ASP A CA 1
ATOM 749 C C . ASP A 1 94 ? -6.107 -9.585 8.765 1.00 80.38 94 ASP A C 1
ATOM 751 O O . ASP A 1 94 ? -6.272 -9.412 9.974 1.00 80.38 94 ASP A O 1
ATOM 755 N N . VAL A 1 95 ? -6.639 -10.622 8.115 1.00 66.94 95 VAL A N 1
ATOM 756 C CA . VAL A 1 95 ? -7.471 -11.653 8.759 1.00 66.94 95 VAL A CA 1
ATOM 757 C C . VAL A 1 95 ? -6.656 -12.518 9.735 1.00 66.94 95 VAL A C 1
ATOM 759 O O . VAL A 1 95 ? -7.241 -13.188 10.577 1.00 66.94 95 VAL A O 1
ATOM 762 N N . ALA A 1 96 ? -5.317 -12.436 9.725 1.00 54.97 96 ALA A N 1
ATOM 763 C CA . ALA A 1 96 ? -4.470 -13.172 10.668 1.00 54.97 96 ALA A CA 1
ATOM 764 C C . ALA A 1 96 ? -4.632 -12.713 12.134 1.00 54.97 96 ALA A C 1
ATOM 766 O O . ALA A 1 96 ? -4.167 -13.403 13.039 1.00 54.97 96 ALA A O 1
ATOM 767 N N . ALA A 1 97 ? -5.281 -11.566 12.375 1.00 45.25 97 ALA A N 1
ATOM 768 C CA . ALA A 1 97 ? -5.390 -10.946 13.695 1.00 45.25 97 ALA A CA 1
ATOM 769 C C . ALA A 1 97 ? -6.739 -11.128 14.407 1.00 45.25 97 ALA A C 1
ATOM 771 O O . ALA A 1 97 ? -6.793 -10.995 15.625 1.00 45.25 97 ALA A O 1
ATOM 772 N N . VAL A 1 98 ? -7.829 -11.425 13.689 1.00 47.25 98 VAL A N 1
ATOM 773 C CA . VAL A 1 98 ? -9.150 -11.585 14.336 1.00 47.25 98 VAL A CA 1
ATOM 774 C C . VAL A 1 98 ? -9.239 -12.922 15.086 1.00 47.25 98 VAL A C 1
ATOM 776 O O . VAL A 1 98 ? -10.013 -13.054 16.027 1.00 47.25 98 VAL A O 1
ATOM 779 N N . GLU A 1 99 ? -8.390 -13.892 14.737 1.00 44.22 99 GLU A N 1
ATOM 780 C CA . GLU A 1 99 ? -8.292 -15.179 15.437 1.00 44.22 99 GLU A CA 1
ATOM 781 C C . GLU A 1 99 ? -7.228 -15.199 16.552 1.00 44.22 99 GLU A C 1
ATOM 783 O O . GLU A 1 99 ? -7.184 -16.147 17.334 1.00 44.22 99 GLU A O 1
ATOM 788 N N . SER A 1 100 ? -6.379 -14.169 16.683 1.00 41.72 100 SER A N 1
ATOM 789 C CA . SER A 1 100 ? -5.300 -14.162 17.690 1.00 41.72 100 SER A CA 1
ATOM 790 C C . SER A 1 100 ? -5.685 -13.564 19.047 1.00 41.72 100 SER A C 1
ATOM 792 O O . SER A 1 100 ? -4.940 -13.762 20.003 1.00 41.72 100 SER A O 1
ATOM 794 N N . ASP A 1 101 ? -6.866 -12.950 19.183 1.00 43.66 101 ASP A N 1
ATOM 795 C CA . ASP A 1 101 ? -7.448 -12.620 20.499 1.00 43.66 101 ASP A CA 1
ATOM 796 C C . ASP A 1 101 ? -8.062 -13.854 21.205 1.00 43.66 101 ASP A C 1
ATOM 798 O O . ASP A 1 101 ? -8.568 -13.754 22.322 1.00 43.66 101 ASP A O 1
ATOM 802 N N . LEU A 1 102 ? -7.978 -15.045 20.591 1.00 46.16 102 LEU A N 1
ATOM 803 C CA . LEU A 1 102 ? -8.405 -16.329 21.167 1.00 46.16 102 LEU A CA 1
ATOM 804 C C . LEU A 1 102 ? -7.252 -17.243 21.620 1.00 46.16 102 LEU A C 1
ATOM 806 O O . LEU A 1 102 ? -7.512 -18.339 22.111 1.00 46.16 102 LEU A O 1
ATOM 810 N N . PHE A 1 103 ? -5.990 -16.806 21.553 1.00 42.19 103 PHE A N 1
ATOM 811 C CA . PHE A 1 103 ? -4.844 -17.600 22.034 1.00 42.19 103 PHE A CA 1
ATOM 812 C C . PHE A 1 103 ? -4.460 -17.324 23.500 1.00 42.19 103 PHE A C 1
ATOM 814 O O . PHE A 1 103 ? -3.286 -17.286 23.861 1.00 42.19 103 PHE A O 1
ATOM 821 N N . LEU A 1 104 ? -5.468 -17.162 24.366 1.00 39.25 104 LEU A N 1
ATOM 822 C CA . LEU A 1 104 ? -5.317 -17.261 25.826 1.00 39.25 104 LEU A CA 1
ATOM 823 C C . LEU A 1 104 ? -6.426 -18.095 26.495 1.00 39.25 104 LEU A C 1
ATOM 825 O O . LEU A 1 104 ? -6.696 -17.912 27.680 1.00 39.25 104 LEU A O 1
ATOM 829 N N . LEU A 1 105 ? -7.050 -19.035 25.771 1.00 39.91 105 LEU A N 1
ATOM 830 C CA . LEU A 1 105 ? -7.957 -20.022 26.378 1.00 39.91 105 LEU A CA 1
ATOM 831 C C . LEU A 1 105 ? -7.878 -21.452 25.804 1.00 39.91 105 LEU A C 1
ATOM 833 O O . LEU A 1 105 ? -8.832 -22.201 25.994 1.00 39.91 105 LEU A O 1
ATOM 837 N N . LEU A 1 106 ? -6.757 -21.865 25.195 1.00 34.88 106 LEU A N 1
ATOM 838 C CA . LEU A 1 106 ? -6.382 -23.286 25.055 1.00 34.88 106 LEU A CA 1
ATOM 839 C C . LEU A 1 106 ? -4.863 -23.472 25.139 1.00 34.88 106 LEU A C 1
ATOM 841 O O . LEU A 1 106 ? -4.152 -22.832 24.334 1.00 34.88 106 LEU A O 1
#

Sequence (106 aa):
MAAISNIQFKSNRNSFDALRIEMHFEEAEVQKRFLLKTGFRIVGPGKQIGPWQTLFEVIITASSQKMSYDSAPSLSPDSKFQQQIQFNVILMVDVAAVESDLFLLL